Protein AF-A0A422MVP9-F1 (afdb_monomer)

Mean predicted aligned error: 9.67 Å

Radius of gyration: 19.25 Å; Cα contacts (8 Å, |Δi|>4): 235; chains: 1; bounding box: 47×52×49 Å

InterPro domains:
  IPR036412 HAD-like superfamily [SSF56784] (8-165)

Foldseek 3Di:
DDLADPPDDFKWKWWDFDHEIETQDDDPVNVVCCVVPVHDHHHDNVVVLVVLQVVLVVVVPDPPDCNVRDRSCPRGFKMKIFGPDLVVVVVSVVSCCVPQVVFWDWFDQDSGIIMIGGPQSFPQSVVQVVQQVDDDPPDRDGLQDDADDDDTRSCQNSLVRYVHNVVVVVVVPD

Structure (mmCIF, N/CA/C/O backbone):
data_AF-A0A422MVP9-F1
#
_entry.id   AF-A0A422MVP9-F1
#
loop_
_atom_site.group_PDB
_atom_site.id
_atom_site.type_symbol
_atom_site.label_atom_id
_atom_site.label_alt_id
_atom_site.label_comp_id
_atom_site.label_asym_id
_atom_site.label_entity_id
_atom_site.label_seq_id
_atom_site.pdbx_PDB_ins_code
_atom_site.Cartn_x
_atom_site.Cartn_y
_atom_site.Cartn_z
_atom_site.occupancy
_atom_site.B_iso_or_equiv
_atom_site.auth_seq_id
_atom_site.auth_comp_id
_atom_site.auth_asym_id
_atom_site.auth_atom_id
_atom_site.pdbx_PDB_model_num
ATOM 1 N N . MET A 1 1 ? 1.675 -3.527 -20.719 1.00 45.19 1 MET A N 1
ATOM 2 C CA . MET A 1 1 ? 1.392 -2.227 -20.075 1.00 45.19 1 MET A CA 1
ATOM 3 C C . MET A 1 1 ? 2.178 -2.185 -18.779 1.00 45.19 1 MET A C 1
ATOM 5 O O . MET A 1 1 ? 1.873 -2.970 -17.890 1.00 45.19 1 MET A O 1
ATOM 9 N N . GLU A 1 2 ? 3.211 -1.352 -18.711 1.00 63.06 2 GLU A N 1
ATOM 10 C CA . GLU A 1 2 ? 4.114 -1.243 -17.556 1.00 63.06 2 GLU A CA 1
ATOM 11 C C . GLU A 1 2 ? 3.773 0.019 -16.752 1.00 63.06 2 GLU A C 1
ATOM 13 O O . GLU A 1 2 ? 3.344 1.028 -17.319 1.00 63.06 2 GLU A O 1
ATOM 18 N N . LEU A 1 3 ? 3.817 -0.082 -15.423 1.00 73.19 3 LEU A N 1
ATOM 19 C CA . LEU A 1 3 ? 3.544 1.039 -14.516 1.00 73.19 3 LEU A CA 1
ATOM 20 C C . LEU A 1 3 ? 4.805 1.880 -14.289 1.00 73.19 3 LEU A C 1
ATOM 22 O O . LEU A 1 3 ? 4.717 3.096 -14.184 1.00 73.19 3 LEU A O 1
ATOM 26 N N . LEU A 1 4 ? 5.940 1.190 -14.247 1.00 73.25 4 LEU A N 1
ATOM 27 C CA . LEU A 1 4 ? 7.292 1.714 -14.179 1.00 73.25 4 LEU A CA 1
ATOM 28 C C . LEU A 1 4 ? 8.026 1.223 -15.428 1.00 73.25 4 LEU A C 1
ATOM 30 O O . LEU A 1 4 ? 7.693 0.135 -15.911 1.00 73.25 4 LEU A O 1
ATOM 34 N N . PRO A 1 5 ? 8.964 1.998 -15.978 1.00 69.81 5 PRO A N 1
ATOM 35 C CA . PRO A 1 5 ? 9.790 1.525 -17.076 1.00 69.81 5 PRO A CA 1
ATOM 36 C C . PRO A 1 5 ? 10.695 0.366 -16.612 1.00 69.81 5 PRO A C 1
ATOM 38 O O . PRO A 1 5 ? 10.930 0.175 -15.418 1.00 69.81 5 PRO A O 1
ATOM 41 N N . ALA A 1 6 ? 11.156 -0.461 -17.552 1.00 66.31 6 ALA A N 1
ATOM 42 C CA . ALA A 1 6 ? 11.934 -1.664 -17.237 1.00 66.31 6 ALA A CA 1
ATOM 43 C C . ALA A 1 6 ? 13.324 -1.360 -16.638 1.00 66.31 6 ALA A C 1
ATOM 45 O O . ALA A 1 6 ? 13.913 -2.225 -15.991 1.00 66.31 6 ALA A O 1
ATOM 46 N N . ASP A 1 7 ? 13.821 -0.147 -16.863 1.00 67.81 7 ASP A N 1
ATOM 47 C CA . ASP A 1 7 ? 15.068 0.444 -16.378 1.00 67.81 7 ASP A CA 1
ATOM 48 C C . ASP A 1 7 ? 14.836 1.445 -15.231 1.00 67.81 7 ASP A C 1
ATOM 50 O O . ASP A 1 7 ? 15.652 2.328 -15.004 1.00 67.81 7 ASP A O 1
ATOM 54 N N . GLU A 1 8 ? 13.718 1.333 -14.505 1.00 77.50 8 GLU A N 1
ATOM 55 C CA . GLU A 1 8 ? 13.461 2.153 -13.318 1.00 77.50 8 GLU A CA 1
ATOM 56 C C . GLU A 1 8 ? 14.534 1.920 -12.239 1.00 77.50 8 GLU A C 1
ATOM 58 O O . GLU A 1 8 ? 14.677 0.806 -11.733 1.00 77.50 8 GLU A O 1
ATOM 63 N N . GLU A 1 9 ? 15.258 2.975 -11.866 1.00 75.94 9 GLU A N 1
ATOM 64 C CA . GLU A 1 9 ? 16.321 2.945 -10.848 1.00 75.94 9 GLU A CA 1
ATOM 65 C C . GLU A 1 9 ? 16.020 3.851 -9.642 1.00 75.94 9 GLU A C 1
ATOM 67 O O . GLU A 1 9 ? 16.683 3.741 -8.611 1.00 75.94 9 GLU A O 1
ATOM 72 N N . GLU A 1 10 ? 15.004 4.716 -9.729 1.00 81.00 10 GLU A N 1
ATOM 73 C CA . GLU A 1 10 ? 14.718 5.748 -8.726 1.00 81.00 10 GLU A CA 1
ATOM 74 C C . GLU A 1 10 ? 13.566 5.373 -7.791 1.00 81.00 10 GLU A C 1
ATOM 76 O O . GLU A 1 10 ? 13.437 5.944 -6.704 1.00 81.00 10 GLU A O 1
ATOM 81 N N . ILE A 1 11 ? 12.714 4.427 -8.201 1.00 84.06 11 ILE A N 1
ATOM 82 C CA . ILE A 1 11 ? 11.565 3.976 -7.414 1.00 84.06 11 ILE A CA 1
ATOM 83 C C . ILE A 1 11 ? 11.797 2.575 -6.854 1.00 84.06 11 ILE A C 1
ATOM 85 O O . ILE A 1 11 ? 11.675 1.560 -7.539 1.00 84.06 11 ILE A O 1
ATOM 89 N N . TYR A 1 12 ? 11.995 2.508 -5.543 1.00 86.19 12 TYR A N 1
ATOM 90 C CA . TYR A 1 12 ? 12.087 1.264 -4.796 1.00 86.19 12 TYR A CA 1
ATOM 91 C C . TYR A 1 12 ? 10.702 0.735 -4.437 1.00 86.19 12 TYR A C 1
ATOM 93 O O . TYR A 1 12 ? 9.855 1.450 -3.901 1.00 86.19 12 TYR A O 1
ATOM 101 N N . VAL A 1 13 ? 10.476 -0.555 -4.681 1.00 87.88 13 VAL A N 1
ATOM 102 C CA . VAL A 1 13 ? 9.185 -1.208 -4.439 1.00 87.88 13 VAL A CA 1
ATOM 103 C C . VAL A 1 13 ? 9.287 -2.156 -3.252 1.00 87.88 13 VAL A C 1
ATOM 105 O O . VAL A 1 13 ? 10.138 -3.046 -3.205 1.00 87.88 13 VAL A O 1
ATOM 108 N N . ASN A 1 14 ? 8.363 -1.994 -2.312 1.00 89.38 14 ASN A N 1
ATOM 109 C CA . ASN A 1 14 ? 8.185 -2.859 -1.157 1.00 89.38 14 ASN A CA 1
ATOM 110 C C . ASN A 1 14 ? 6.765 -3.422 -1.141 1.00 89.38 14 ASN A C 1
ATOM 112 O O . ASN A 1 14 ? 5.795 -2.725 -1.435 1.00 89.38 14 ASN A O 1
ATOM 116 N N . ILE A 1 15 ? 6.638 -4.690 -0.768 1.00 90.44 15 ILE A N 1
ATOM 117 C CA . ILE A 1 15 ? 5.366 -5.409 -0.734 1.00 90.44 15 ILE A CA 1
ATOM 118 C C . ILE A 1 15 ? 5.160 -5.952 0.671 1.00 90.44 15 ILE A C 1
ATOM 120 O O . ILE A 1 15 ? 5.976 -6.736 1.162 1.00 90.44 15 ILE A O 1
ATOM 124 N N . TYR A 1 16 ? 4.050 -5.576 1.297 1.00 88.88 16 TYR A N 1
ATOM 125 C CA . TYR A 1 16 ? 3.595 -6.200 2.530 1.00 88.88 16 TYR A CA 1
ATOM 126 C C . TYR A 1 16 ? 2.628 -7.332 2.202 1.00 88.88 16 TYR A C 1
ATOM 128 O O . TYR A 1 16 ? 1.593 -7.119 1.560 1.00 88.88 16 TYR A O 1
ATOM 136 N N . ARG A 1 17 ? 2.984 -8.545 2.626 1.00 86.69 17 ARG A N 1
ATOM 137 C CA . ARG A 1 17 ? 2.225 -9.763 2.347 1.00 86.69 17 ARG A CA 1
ATOM 138 C C . ARG A 1 17 ? 2.141 -10.635 3.594 1.00 86.69 17 ARG A C 1
ATOM 140 O O . ARG A 1 17 ? 3.176 -11.067 4.107 1.00 86.69 17 ARG A O 1
ATOM 147 N N . GLY A 1 18 ? 0.917 -10.960 4.015 1.00 82.06 18 GLY A N 1
ATOM 148 C CA . GLY A 1 18 ? 0.667 -11.704 5.250 1.00 82.06 18 GLY A CA 1
ATOM 149 C C . GLY A 1 18 ? 1.252 -10.952 6.442 1.00 82.06 18 GLY A C 1
ATOM 150 O O . GLY A 1 18 ? 0.716 -9.927 6.834 1.00 82.06 18 GLY A O 1
ATOM 151 N N . ASP A 1 19 ? 2.392 -11.423 6.945 1.00 80.62 19 ASP A N 1
ATOM 152 C CA . ASP A 1 19 ? 3.132 -10.780 8.039 1.00 80.62 19 ASP A CA 1
ATOM 153 C C . ASP A 1 19 ? 4.618 -10.556 7.701 1.00 80.62 19 ASP A C 1
ATOM 155 O O . ASP A 1 19 ? 5.515 -10.621 8.541 1.00 80.62 19 ASP A O 1
ATOM 159 N N . LYS A 1 20 ? 4.927 -10.398 6.408 1.00 84.88 20 LYS A N 1
ATOM 160 C CA . LYS A 1 20 ? 6.304 -10.241 5.931 1.00 84.88 20 LYS A CA 1
ATOM 161 C C . LYS A 1 20 ? 6.408 -9.136 4.898 1.00 84.88 20 LYS A C 1
ATOM 163 O O . LYS A 1 20 ? 5.609 -9.047 3.966 1.00 84.88 20 LYS A O 1
ATOM 168 N N . TRP A 1 21 ? 7.480 -8.366 5.017 1.00 86.56 21 TRP A N 1
ATOM 169 C CA . TRP A 1 21 ? 7.904 -7.440 3.982 1.00 86.56 21 TRP A CA 1
ATOM 170 C C . TRP A 1 21 ? 8.783 -8.147 2.955 1.00 86.56 21 TRP A C 1
ATOM 172 O O . TRP A 1 21 ? 9.640 -8.972 3.290 1.00 86.56 21 TRP A O 1
ATOM 182 N N . ARG A 1 22 ? 8.540 -7.836 1.686 1.00 86.88 22 ARG A N 1
ATOM 183 C CA . ARG A 1 22 ? 9.405 -8.175 0.560 1.00 86.88 22 ARG A CA 1
ATOM 184 C C . ARG A 1 22 ? 9.896 -6.871 -0.038 1.00 86.88 22 ARG A C 1
ATOM 186 O O . ARG A 1 22 ? 9.085 -6.094 -0.535 1.00 86.88 22 ARG A O 1
ATOM 193 N N . SER A 1 23 ? 11.195 -6.649 0.040 1.00 84.06 23 SER A N 1
ATOM 194 C CA . SER A 1 23 ? 11.830 -5.393 -0.342 1.00 84.06 23 SER A CA 1
ATOM 195 C C . SER A 1 23 ? 12.738 -5.636 -1.528 1.00 84.06 23 SER A C 1
ATOM 197 O O . SER A 1 23 ? 13.426 -6.656 -1.589 1.00 84.06 23 SER A O 1
ATOM 199 N N . TRP A 1 24 ? 12.716 -4.722 -2.490 1.00 78.44 24 TRP A N 1
ATOM 200 C CA . TRP A 1 24 ? 13.607 -4.821 -3.638 1.00 78.44 24 TRP A CA 1
ATOM 201 C C . TRP A 1 24 ? 15.059 -4.539 -3.240 1.00 78.44 24 TRP A C 1
ATOM 203 O O . TRP A 1 24 ? 15.961 -5.300 -3.591 1.00 78.44 24 TRP A O 1
ATOM 213 N N . PHE A 1 25 ? 15.279 -3.487 -2.460 1.00 72.94 25 PHE A N 1
ATOM 214 C CA . PHE A 1 25 ? 16.610 -3.027 -2.099 1.00 72.94 25 PHE A CA 1
ATOM 215 C C . PHE A 1 25 ? 16.830 -3.039 -0.585 1.00 72.94 25 PHE A C 1
ATOM 217 O O . PHE A 1 25 ? 15.877 -2.986 0.193 1.00 72.94 25 PHE A O 1
ATOM 224 N N . ASP A 1 26 ? 18.101 -3.140 -0.197 1.00 65.12 26 ASP A N 1
ATOM 225 C CA . ASP A 1 26 ? 18.565 -3.016 1.180 1.00 65.12 26 ASP A CA 1
ATOM 226 C C . ASP A 1 26 ? 19.226 -1.645 1.364 1.00 65.12 26 ASP A C 1
ATOM 228 O O . ASP A 1 26 ? 20.436 -1.493 1.171 1.00 65.12 26 ASP A O 1
ATOM 232 N N . GLY A 1 27 ? 18.421 -0.621 1.643 1.00 62.81 27 GLY A N 1
ATOM 233 C CA . GLY A 1 27 ? 18.940 0.725 1.843 1.00 62.81 27 GLY A CA 1
ATOM 234 C C . GLY A 1 27 ? 19.627 0.892 3.196 1.00 62.81 27 GLY A C 1
ATOM 235 O O . GLY A 1 27 ? 19.435 0.131 4.150 1.00 62.81 27 GLY A O 1
ATOM 236 N N . LYS A 1 28 ? 20.511 1.894 3.276 1.00 61.06 28 LYS A N 1
ATOM 237 C CA . LYS A 1 28 ? 21.278 2.179 4.501 1.00 61.06 28 LYS A CA 1
ATOM 238 C C . LYS A 1 28 ? 20.358 2.509 5.679 1.00 61.06 28 LYS A C 1
ATOM 240 O O . LYS A 1 28 ? 20.673 2.136 6.812 1.00 61.06 28 LYS A O 1
ATOM 245 N N . ASP A 1 29 ? 19.225 3.143 5.404 1.00 63.94 29 ASP A N 1
ATOM 246 C CA . ASP A 1 29 ? 18.257 3.550 6.415 1.00 63.94 29 ASP A CA 1
ATOM 247 C C . ASP A 1 29 ? 17.417 2.361 6.898 1.00 63.94 29 ASP A C 1
ATOM 249 O O . ASP A 1 29 ? 17.194 2.210 8.099 1.00 63.94 29 ASP A O 1
ATOM 253 N N . GLU A 1 30 ? 17.051 1.436 6.010 1.00 63.53 30 GLU A N 1
ATOM 254 C CA . GLU A 1 30 ? 16.342 0.194 6.327 1.00 63.53 30 GLU A CA 1
ATOM 255 C C . GLU A 1 30 ? 17.201 -0.738 7.187 1.00 63.53 30 GLU A C 1
ATOM 257 O O . GLU A 1 30 ? 16.700 -1.343 8.141 1.00 63.53 30 GLU A O 1
ATOM 262 N N . LEU A 1 31 ? 18.512 -0.799 6.926 1.00 62.16 31 LEU A N 1
ATOM 263 C CA . LEU A 1 31 ? 19.472 -1.496 7.786 1.00 62.16 31 LEU A CA 1
ATOM 264 C C . LEU A 1 31 ? 19.537 -0.880 9.187 1.00 62.16 31 LEU A C 1
ATOM 266 O O . LEU A 1 31 ? 19.608 -1.612 10.182 1.00 62.16 31 LEU A O 1
ATOM 270 N N . GLY A 1 32 ? 19.507 0.451 9.275 1.00 62.50 32 GLY A N 1
ATOM 271 C CA . GLY A 1 32 ? 19.451 1.180 10.540 1.00 62.50 32 GLY A CA 1
ATOM 272 C C . GLY A 1 32 ? 18.162 0.886 11.308 1.00 62.50 32 GLY A C 1
ATOM 273 O O . GLY A 1 32 ? 18.206 0.470 12.469 1.00 62.50 32 GLY A O 1
ATOM 274 N N . GLN A 1 33 ? 17.011 1.002 10.645 1.00 63.41 33 GLN A N 1
ATOM 275 C CA . GLN A 1 33 ? 15.703 0.736 11.243 1.00 63.41 33 GLN A CA 1
ATOM 276 C C . GLN A 1 33 ? 15.538 -0.723 11.659 1.00 63.41 33 GLN A C 1
ATOM 278 O O . GLN A 1 33 ? 15.014 -0.985 12.740 1.00 63.41 33 GLN A O 1
ATOM 283 N N . ARG A 1 34 ? 16.032 -1.683 10.870 1.00 66.62 34 ARG A N 1
ATOM 284 C CA . ARG A 1 34 ? 16.044 -3.105 11.239 1.00 66.62 34 ARG A CA 1
ATOM 285 C C . ARG A 1 34 ? 16.789 -3.346 12.548 1.00 66.62 34 ARG A C 1
ATOM 287 O O . ARG A 1 34 ? 16.310 -4.112 13.383 1.00 66.62 34 ARG A O 1
ATOM 294 N N . ARG A 1 35 ? 17.941 -2.696 12.746 1.00 67.75 35 ARG A N 1
ATOM 295 C CA . ARG A 1 35 ? 18.725 -2.828 13.987 1.00 67.75 35 ARG A CA 1
ATOM 296 C C . ARG A 1 35 ? 17.998 -2.246 15.196 1.00 67.75 35 ARG A C 1
ATOM 298 O O . ARG A 1 35 ? 18.101 -2.817 16.273 1.00 67.75 35 ARG A O 1
ATOM 305 N N . LEU A 1 36 ? 17.277 -1.141 15.015 1.00 73.19 36 LEU A N 1
ATOM 306 C CA . LEU A 1 36 ? 16.607 -0.429 16.107 1.00 73.19 36 LEU A CA 1
ATOM 307 C C . LEU A 1 36 ? 15.234 -1.014 16.466 1.00 73.19 36 LEU A C 1
ATOM 309 O O . LEU A 1 36 ? 14.887 -1.082 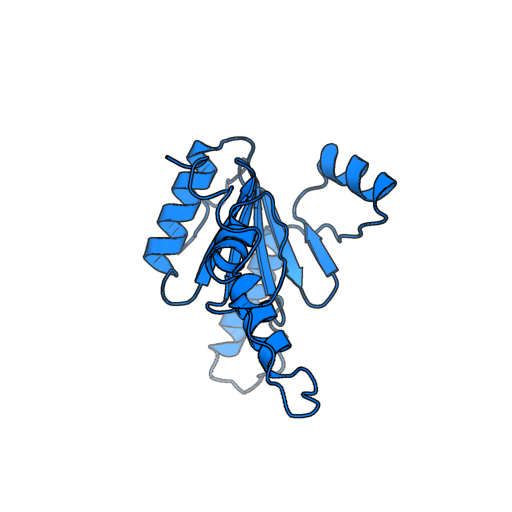17.638 1.00 73.19 36 LEU A O 1
ATOM 313 N N . SER A 1 37 ? 14.454 -1.436 15.471 1.00 75.50 37 SER A N 1
ATOM 314 C CA . SER A 1 37 ? 13.057 -1.861 15.655 1.00 75.50 37 SER A CA 1
ATOM 315 C C . SER A 1 37 ? 12.865 -3.379 15.689 1.00 75.50 37 SER A C 1
ATOM 317 O O . SER A 1 37 ? 11.793 -3.857 16.048 1.00 75.50 37 SER A O 1
ATOM 319 N N . GLY A 1 38 ? 13.870 -4.158 15.267 1.00 75.62 38 GLY A N 1
ATOM 320 C CA . GLY A 1 38 ? 13.727 -5.601 15.051 1.00 75.62 38 GLY A CA 1
ATOM 321 C C . GLY A 1 38 ? 12.913 -5.969 13.803 1.00 75.62 38 GLY A C 1
ATOM 322 O O . GLY A 1 38 ? 12.653 -7.154 13.574 1.00 75.62 38 GLY A O 1
ATOM 323 N N . PHE A 1 39 ? 12.534 -4.978 12.988 1.00 75.31 39 PHE A N 1
ATOM 324 C CA . PHE A 1 39 ? 11.814 -5.155 11.732 1.00 75.31 39 PHE A CA 1
ATOM 325 C C . PHE A 1 39 ? 12.522 -6.138 10.791 1.00 75.31 39 PHE A C 1
ATOM 327 O O . PHE A 1 39 ? 13.747 -6.125 10.652 1.00 75.31 39 PHE A O 1
ATOM 334 N N . ARG A 1 40 ? 11.752 -7.004 10.122 1.00 78.50 40 ARG A N 1
ATOM 335 C CA . ARG A 1 40 ? 12.283 -8.015 9.196 1.00 78.50 40 ARG A CA 1
ATOM 336 C C . ARG A 1 40 ? 11.636 -7.895 7.820 1.00 78.50 40 ARG A C 1
ATOM 338 O O . ARG A 1 40 ? 10.418 -7.808 7.702 1.00 78.50 40 ARG A O 1
ATOM 345 N N . TYR A 1 41 ? 12.462 -8.008 6.789 1.00 84.50 41 TYR A N 1
ATOM 346 C CA . TYR A 1 41 ? 12.062 -8.106 5.387 1.00 84.50 41 TYR A CA 1
ATOM 347 C C . TYR A 1 41 ? 12.889 -9.187 4.691 1.00 84.50 41 TYR A C 1
ATOM 349 O O . TYR A 1 41 ? 13.932 -9.615 5.188 1.00 84.50 41 TYR A O 1
ATOM 357 N N . ASN A 1 42 ? 12.406 -9.638 3.537 1.00 85.88 42 ASN A N 1
ATOM 358 C CA . ASN A 1 42 ? 13.154 -10.498 2.630 1.00 85.88 42 ASN A CA 1
ATOM 359 C C . ASN A 1 42 ? 13.486 -9.711 1.370 1.00 85.88 42 ASN A C 1
ATOM 361 O O . ASN A 1 42 ? 12.594 -9.096 0.783 1.00 85.88 42 ASN A O 1
ATOM 365 N N . LEU A 1 43 ? 14.741 -9.776 0.937 1.00 85.50 43 LEU A N 1
ATOM 366 C CA . LEU A 1 43 ? 15.137 -9.199 -0.339 1.00 85.50 43 LEU A CA 1
ATOM 367 C C . LEU A 1 43 ? 14.590 -10.042 -1.488 1.00 85.50 43 LEU A C 1
ATOM 369 O O . LEU A 1 43 ? 14.714 -11.269 -1.491 1.00 85.50 43 LEU A O 1
ATOM 373 N N . 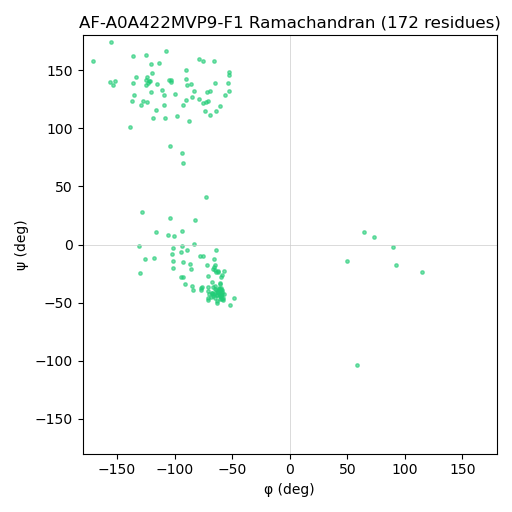VAL A 1 44 ? 13.961 -9.380 -2.453 1.00 82.62 44 VAL A N 1
ATOM 374 C CA . VAL A 1 44 ? 13.377 -10.012 -3.637 1.00 82.62 44 VAL A CA 1
ATOM 375 C C . VAL A 1 44 ? 13.746 -9.191 -4.861 1.00 82.62 44 VAL A C 1
ATOM 377 O O . VAL A 1 44 ? 13.498 -7.993 -4.905 1.00 82.62 44 VAL A O 1
ATOM 380 N N . ARG A 1 45 ? 14.284 -9.838 -5.898 1.00 80.12 45 ARG A N 1
ATOM 381 C CA . ARG A 1 45 ? 14.486 -9.167 -7.185 1.00 80.12 45 ARG A CA 1
ATOM 382 C C . ARG A 1 45 ? 13.137 -8.977 -7.871 1.00 80.12 45 ARG A C 1
ATOM 384 O O . ARG A 1 45 ? 12.429 -9.954 -8.127 1.00 80.12 45 ARG A O 1
ATOM 391 N N . LEU A 1 46 ? 12.789 -7.732 -8.191 1.00 76.50 46 LEU A N 1
ATOM 392 C CA . LEU A 1 46 ? 11.498 -7.408 -8.798 1.00 76.50 46 LEU A CA 1
ATOM 393 C C . LEU A 1 46 ? 11.298 -8.129 -10.139 1.00 76.50 46 LEU A C 1
ATOM 395 O O . LEU A 1 46 ? 10.218 -8.655 -10.394 1.00 76.50 46 LEU A O 1
ATOM 399 N N . CYS A 1 47 ? 12.353 -8.243 -10.951 1.00 77.69 47 CYS A N 1
ATOM 400 C CA . CYS A 1 47 ? 12.315 -8.962 -12.225 1.00 77.69 47 CYS A CA 1
ATOM 401 C C . CYS A 1 47 ? 11.922 -10.441 -12.065 1.00 77.69 47 CYS A C 1
ATOM 403 O O . CYS A 1 47 ? 11.114 -10.943 -12.848 1.00 77.69 47 CYS A O 1
ATOM 405 N N . ASP A 1 48 ? 12.406 -11.120 -11.021 1.00 83.06 48 ASP A N 1
ATOM 406 C CA . ASP A 1 48 ? 12.034 -12.508 -10.735 1.00 83.06 48 ASP A CA 1
ATOM 407 C C . ASP A 1 48 ? 10.558 -12.608 -10.343 1.00 83.06 48 ASP A C 1
ATOM 409 O O . ASP A 1 48 ? 9.851 -13.497 -10.817 1.00 83.06 48 ASP A O 1
ATOM 413 N N . LEU A 1 49 ? 10.074 -11.683 -9.509 1.00 80.75 49 LEU A N 1
ATOM 414 C CA . LEU A 1 49 ? 8.677 -11.651 -9.076 1.00 80.75 49 LEU A CA 1
ATOM 415 C C . LEU A 1 49 ? 7.725 -11.349 -10.243 1.00 80.75 49 LEU A C 1
ATOM 417 O O . LEU A 1 49 ? 6.700 -12.015 -10.395 1.00 80.75 49 LEU A O 1
ATOM 421 N N . VAL A 1 50 ? 8.084 -10.393 -11.102 1.00 82.38 50 VAL A N 1
ATOM 422 C CA . VAL A 1 50 ? 7.344 -10.066 -12.327 1.00 82.38 50 VAL A CA 1
ATOM 423 C C . VAL A 1 50 ? 7.340 -11.258 -13.280 1.00 82.38 50 VAL A C 1
ATOM 425 O O . VAL A 1 50 ? 6.287 -11.604 -13.811 1.00 82.38 50 VAL A O 1
ATOM 428 N N . ALA A 1 51 ? 8.476 -11.936 -13.466 1.00 84.12 51 ALA A N 1
ATOM 429 C CA . ALA A 1 51 ? 8.551 -13.137 -14.293 1.00 84.12 51 ALA A CA 1
ATOM 430 C C . ALA A 1 51 ? 7.690 -14.280 -13.730 1.00 84.12 51 ALA A C 1
ATOM 432 O O . ALA A 1 51 ? 6.994 -14.955 -14.487 1.00 84.12 51 ALA A O 1
ATOM 433 N N . GLN A 1 52 ? 7.687 -14.485 -12.408 1.00 84.62 52 GLN A N 1
ATOM 434 C CA . GLN A 1 52 ? 6.808 -15.456 -11.748 1.00 84.62 52 GLN A CA 1
ATOM 435 C C . GLN A 1 52 ? 5.330 -15.118 -11.974 1.00 84.62 52 GLN A C 1
ATOM 437 O O . GLN A 1 52 ? 4.549 -16.009 -12.305 1.00 84.62 52 GLN A O 1
ATOM 442 N N . TYR A 1 53 ? 4.949 -13.844 -11.844 1.00 85.31 53 TYR A N 1
ATOM 443 C CA . TYR A 1 53 ? 3.569 -13.412 -12.056 1.00 85.31 53 TYR A CA 1
ATOM 444 C C . TYR A 1 53 ? 3.138 -13.538 -13.523 1.00 85.31 53 TYR A C 1
ATOM 446 O O . TYR A 1 53 ? 2.046 -14.030 -13.795 1.00 85.31 53 TYR A O 1
ATOM 454 N N . ARG A 1 54 ? 4.000 -13.174 -14.483 1.00 86.12 54 ARG A N 1
ATOM 455 C CA . ARG A 1 54 ? 3.733 -13.357 -15.922 1.00 86.12 54 ARG A CA 1
ATOM 456 C C . ARG A 1 54 ? 3.475 -14.830 -16.255 1.00 86.12 54 ARG A C 1
ATOM 458 O O . ARG A 1 54 ? 2.445 -15.135 -16.846 1.00 86.12 54 ARG A O 1
ATOM 465 N N . ARG A 1 55 ? 4.325 -15.742 -15.764 1.00 87.19 55 ARG A N 1
ATOM 466 C CA . ARG A 1 55 ? 4.123 -17.197 -15.916 1.00 87.19 55 ARG A CA 1
ATOM 467 C C . ARG A 1 55 ? 2.816 -17.683 -15.287 1.00 87.19 55 ARG A C 1
ATOM 469 O O . ARG A 1 55 ? 2.189 -18.586 -15.828 1.00 87.19 55 ARG A O 1
ATOM 476 N N . TYR A 1 56 ? 2.416 -17.121 -14.145 1.00 85.44 56 TYR A N 1
ATOM 477 C CA . TYR A 1 56 ? 1.129 -17.435 -13.519 1.00 85.44 56 TYR A CA 1
ATOM 478 C C . TYR A 1 56 ? -0.046 -17.018 -14.418 1.00 85.44 56 TYR A C 1
ATOM 480 O O . TYR A 1 56 ? -0.911 -17.841 -14.700 1.00 85.44 56 TYR A O 1
ATOM 488 N N . VAL A 1 57 ? -0.043 -15.785 -14.937 1.00 84.00 57 VAL A N 1
ATOM 489 C CA . VAL A 1 57 ? -1.100 -15.280 -15.834 1.00 84.00 57 VAL A CA 1
ATOM 490 C C . VAL A 1 57 ? -1.179 -16.088 -17.133 1.00 84.00 57 VAL A C 1
ATOM 492 O O . VAL A 1 57 ? -2.275 -16.404 -17.587 1.00 84.00 57 VAL A O 1
ATOM 495 N N . GLU A 1 58 ? -0.036 -16.456 -17.716 1.00 85.50 58 GLU A N 1
ATOM 496 C CA . GLU A 1 58 ? 0.027 -17.304 -18.915 1.00 85.50 58 GLU A CA 1
ATOM 497 C C . GLU A 1 58 ? -0.610 -18.684 -18.683 1.00 85.50 58 GLU A C 1
ATOM 499 O O . GLU A 1 58 ? -1.316 -19.187 -19.557 1.00 85.50 58 GLU A O 1
ATOM 504 N N . ARG A 1 59 ? -0.406 -19.280 -17.499 1.00 80.62 59 ARG A N 1
ATOM 505 C CA . ARG A 1 59 ? -1.019 -20.565 -17.123 1.00 80.62 59 ARG A CA 1
ATOM 506 C C . ARG A 1 59 ? -2.519 -20.438 -16.881 1.00 80.62 59 ARG A C 1
ATOM 508 O O . ARG A 1 59 ? -3.275 -21.219 -17.449 1.00 80.62 59 ARG A O 1
ATOM 515 N N . GLU A 1 60 ? -2.950 -19.436 -16.115 1.00 72.31 60 GLU A N 1
ATOM 516 C CA . GLU A 1 60 ? -4.374 -19.171 -15.850 1.00 72.31 60 GLU A CA 1
ATOM 517 C C . GLU A 1 60 ? -5.167 -18.881 -17.135 1.00 72.31 60 GLU A C 1
ATOM 519 O O . GLU A 1 60 ? -6.332 -19.254 -17.251 1.00 72.31 60 GLU A O 1
ATOM 524 N N . GLY A 1 61 ? -4.537 -18.236 -18.123 1.00 64.25 61 GLY A N 1
ATOM 525 C CA . GLY A 1 61 ? -5.140 -17.965 -19.430 1.00 64.25 61 GLY A CA 1
ATOM 526 C C . GLY A 1 61 ? -5.167 -19.165 -20.385 1.00 64.25 61 GLY A C 1
ATOM 527 O O . GLY A 1 61 ? -5.804 -19.086 -21.437 1.00 64.25 61 GLY A O 1
ATOM 528 N N . SER A 1 62 ? -4.487 -20.269 -20.059 1.00 62.69 62 SER A N 1
ATOM 529 C CA . SER A 1 62 ? -4.463 -21.470 -20.895 1.00 62.69 62 SER A CA 1
ATOM 530 C C . SER A 1 62 ? -5.681 -22.359 -20.604 1.00 62.69 62 SER A C 1
ATOM 532 O O . SER A 1 62 ? -5.947 -22.738 -19.468 1.00 62.69 62 SER A O 1
ATOM 534 N N . TYR A 1 63 ? -6.441 -22.724 -21.643 1.00 53.25 63 TYR A N 1
ATOM 535 C CA . TYR A 1 63 ? -7.668 -23.538 -21.533 1.00 53.25 63 TYR A CA 1
ATOM 536 C C . TYR A 1 63 ? -7.442 -24.972 -21.007 1.00 53.25 63 TYR A C 1
ATOM 538 O O . TYR A 1 63 ? -8.398 -25.719 -20.796 1.00 53.25 63 TYR A O 1
ATOM 546 N N . ALA A 1 64 ? -6.191 -25.378 -20.789 1.00 52.34 64 ALA A N 1
ATOM 547 C CA . ALA A 1 64 ? -5.812 -26.717 -20.373 1.00 52.34 64 ALA A CA 1
ATOM 548 C C . ALA A 1 64 ? -5.718 -26.822 -18.842 1.00 52.34 64 ALA A C 1
ATOM 550 O O . ALA A 1 64 ? -4.624 -26.943 -18.322 1.00 52.34 64 ALA A O 1
ATOM 551 N N . GLY A 1 65 ? -6.863 -26.770 -18.148 1.00 49.91 65 GLY A N 1
ATOM 552 C CA . GLY A 1 65 ? -7.192 -27.451 -16.874 1.00 49.91 65 GLY A CA 1
ATOM 553 C C . GLY A 1 65 ? -6.280 -27.399 -15.629 1.00 49.91 65 GLY A C 1
ATOM 554 O O . GLY A 1 65 ? -6.757 -27.756 -14.554 1.00 49.91 65 GLY A O 1
ATOM 555 N N . ASP A 1 66 ? -5.022 -26.972 -15.704 1.00 50.50 66 ASP A N 1
ATOM 556 C CA . ASP A 1 66 ? -4.060 -27.006 -14.604 1.00 50.50 66 ASP A CA 1
ATOM 557 C C . ASP A 1 66 ? -4.058 -25.670 -13.853 1.00 50.50 66 ASP A C 1
ATOM 559 O O . ASP A 1 66 ? -3.209 -24.800 -14.037 1.00 50.50 66 ASP A O 1
ATOM 563 N N . ARG A 1 67 ? -5.068 -25.510 -12.995 1.00 59.00 67 ARG A N 1
ATOM 564 C CA . ARG A 1 67 ? -5.255 -24.349 -12.105 1.00 59.00 67 ARG A CA 1
ATOM 565 C C . ARG A 1 67 ? -4.423 -24.443 -10.816 1.00 59.00 67 ARG A C 1
ATOM 567 O O . ARG A 1 67 ? -4.772 -23.836 -9.809 1.00 59.00 67 ARG A O 1
ATOM 574 N N . SER A 1 68 ? -3.358 -25.250 -10.793 1.00 59.31 68 SER A N 1
ATOM 575 C CA . SER A 1 68 ? -2.547 -25.489 -9.586 1.00 59.31 68 SER A CA 1
ATOM 576 C C . SER A 1 68 ? -1.476 -24.416 -9.323 1.00 59.31 68 SER A C 1
ATOM 578 O O . SER A 1 68 ? -0.725 -24.499 -8.348 1.00 59.31 68 SER A O 1
ATOM 580 N N . GLY A 1 69 ? -1.380 -23.393 -10.180 1.00 67.06 69 GLY A N 1
ATOM 581 C CA . GLY A 1 69 ? -0.390 -22.328 -10.052 1.00 67.06 69 GLY A CA 1
ATOM 582 C C . GLY A 1 69 ? -0.671 -21.390 -8.875 1.00 67.06 69 GLY A C 1
ATOM 583 O O . GLY A 1 69 ? -1.711 -20.749 -8.813 1.00 67.06 69 GLY A O 1
ATOM 584 N N . HIS A 1 70 ? 0.288 -21.237 -7.960 1.00 81.25 70 HIS A N 1
ATOM 585 C CA . HIS A 1 70 ? 0.202 -20.244 -6.882 1.00 81.25 70 HIS A CA 1
ATOM 586 C C . HIS A 1 70 ? 0.470 -18.830 -7.421 1.00 81.25 70 HIS A C 1
ATOM 588 O O . HIS A 1 70 ? 1.564 -18.570 -7.929 1.00 81.25 70 HIS A O 1
ATOM 594 N N . ASN A 1 71 ? -0.475 -17.893 -7.265 1.00 84.38 71 ASN A N 1
ATOM 595 C CA . ASN A 1 71 ? -0.239 -16.478 -7.574 1.00 84.38 71 ASN A CA 1
ATOM 596 C C . ASN A 1 71 ? 0.845 -15.918 -6.628 1.00 84.38 71 ASN A C 1
ATOM 598 O O . ASN A 1 71 ? 0.606 -15.814 -5.422 1.00 84.38 71 ASN A O 1
ATOM 602 N N . PRO A 1 72 ? 2.028 -15.503 -7.121 1.00 81.44 72 PRO A N 1
ATOM 603 C CA . PRO A 1 72 ? 3.117 -15.047 -6.253 1.00 81.44 72 PRO A CA 1
ATOM 604 C C . PRO A 1 72 ? 2.783 -13.766 -5.467 1.00 81.44 72 PRO A C 1
ATOM 606 O O . PRO A 1 72 ? 3.441 -13.486 -4.458 1.00 81.44 72 PRO A O 1
ATOM 609 N N . LEU A 1 73 ? 1.759 -13.027 -5.909 1.00 82.69 73 LEU A N 1
ATOM 610 C CA . LEU A 1 73 ? 1.223 -11.814 -5.291 1.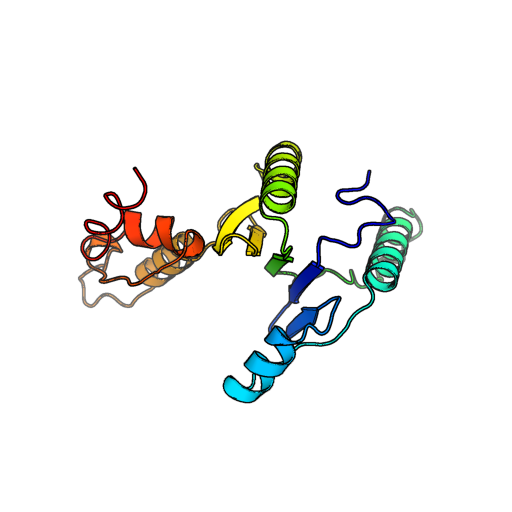00 82.69 73 LEU A CA 1
ATOM 611 C C . LEU A 1 73 ? -0.060 -12.057 -4.480 1.00 82.69 73 LEU A C 1
ATOM 613 O O . LEU A 1 73 ? -0.672 -11.088 -4.032 1.00 82.69 73 LEU A O 1
ATOM 617 N N . SER A 1 74 ? -0.484 -13.313 -4.280 1.00 84.25 74 SER A N 1
ATOM 618 C CA . SER A 1 74 ? -1.592 -13.608 -3.363 1.00 84.25 74 SER A CA 1
ATOM 619 C C . SER A 1 74 ? -1.315 -12.980 -1.994 1.00 84.25 74 SER A C 1
ATOM 621 O O . SER A 1 74 ? -0.164 -12.907 -1.565 1.00 84.25 74 SER A O 1
ATOM 623 N N . ASP A 1 75 ? -2.353 -12.530 -1.293 1.00 84.56 75 ASP A N 1
ATOM 624 C CA . ASP A 1 75 ? -2.246 -11.999 0.077 1.00 84.56 75 ASP A CA 1
ATOM 625 C C . ASP A 1 75 ? -1.417 -10.704 0.211 1.00 84.56 75 ASP A C 1
ATOM 627 O O . ASP A 1 75 ? -1.061 -10.305 1.323 1.00 84.56 75 ASP A O 1
ATOM 631 N N . ALA A 1 76 ? -1.060 -10.050 -0.902 1.00 88.38 76 ALA A N 1
ATOM 632 C CA . ALA A 1 76 ? -0.421 -8.740 -0.871 1.00 88.38 76 ALA A CA 1
ATOM 633 C C . ALA A 1 76 ? -1.438 -7.694 -0.391 1.00 88.38 76 ALA A C 1
ATOM 635 O O . ALA A 1 76 ? -2.406 -7.388 -1.085 1.00 88.38 76 ALA A O 1
ATOM 636 N N . ALA A 1 77 ? -1.209 -7.153 0.803 1.00 89.25 77 ALA A N 1
ATOM 637 C CA . ALA A 1 77 ? -2.113 -6.202 1.444 1.00 89.25 77 ALA A CA 1
ATOM 638 C C . ALA A 1 77 ? -1.745 -4.746 1.132 1.00 89.25 77 ALA A C 1
ATOM 640 O O . ALA A 1 77 ? -2.611 -3.872 1.135 1.00 89.25 77 ALA A O 1
ATOM 641 N N . LYS A 1 78 ? -0.462 -4.473 0.865 1.00 91.06 78 LYS A N 1
ATOM 642 C CA . LYS A 1 78 ? 0.034 -3.119 0.609 1.00 91.06 78 LYS A CA 1
ATOM 643 C C . LYS A 1 78 ? 1.264 -3.131 -0.289 1.00 91.06 78 LYS A C 1
ATOM 645 O O . LYS A 1 78 ? 2.158 -3.960 -0.117 1.00 91.06 78 LYS A O 1
ATOM 650 N N . LEU A 1 79 ? 1.323 -2.166 -1.199 1.00 92.06 79 LEU A N 1
ATOM 651 C CA . LEU A 1 79 ? 2.532 -1.782 -1.921 1.00 92.06 79 LEU A CA 1
ATOM 652 C C . LEU A 1 79 ? 3.047 -0.462 -1.351 1.00 92.06 79 LEU A C 1
ATOM 654 O O . LEU A 1 79 ? 2.262 0.415 -0.993 1.00 92.06 79 LEU A O 1
ATOM 658 N N . VAL A 1 80 ? 4.361 -0.321 -1.247 1.00 91.69 80 VAL A N 1
ATOM 659 C CA . VAL A 1 80 ? 5.015 0.924 -0.850 1.00 91.69 80 VAL A CA 1
ATOM 660 C C . VAL A 1 80 ? 6.090 1.240 -1.873 1.00 91.69 80 VAL A C 1
ATOM 662 O O . VAL A 1 80 ? 7.010 0.449 -2.072 1.00 91.69 80 VAL A O 1
ATOM 665 N N . PHE A 1 81 ? 5.946 2.39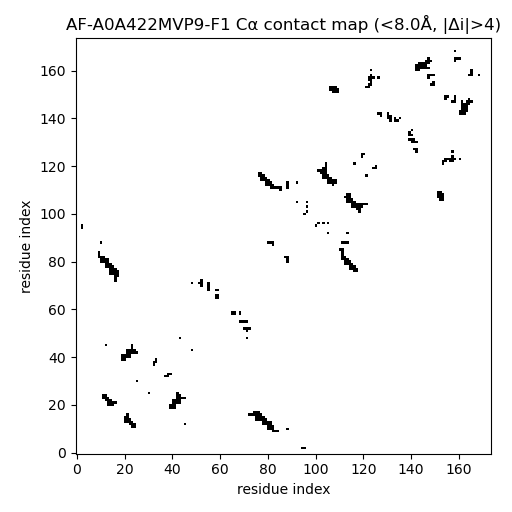2 -2.510 1.00 91.50 81 PHE A N 1
ATOM 666 C CA . PHE A 1 81 ? 6.918 2.954 -3.431 1.00 91.50 81 PHE A CA 1
ATOM 667 C C . PHE A 1 81 ? 7.727 4.006 -2.685 1.00 91.50 81 PHE A C 1
ATOM 669 O O . PHE A 1 81 ? 7.144 4.865 -2.021 1.00 91.50 81 PHE A O 1
ATOM 676 N N . MET A 1 82 ? 9.049 3.917 -2.766 1.00 89.69 82 MET A N 1
ATOM 677 C CA . MET A 1 82 ? 9.954 4.871 -2.137 1.00 89.69 82 MET A CA 1
ATOM 678 C C . MET A 1 82 ? 10.866 5.484 -3.183 1.00 89.69 82 MET A C 1
ATOM 680 O O . MET A 1 82 ? 11.345 4.771 -4.058 1.00 89.69 82 MET A O 1
ATOM 684 N N . SER A 1 83 ? 11.100 6.784 -3.088 1.00 88.81 83 SER A N 1
ATOM 685 C CA . SER A 1 83 ? 12.037 7.496 -3.950 1.00 88.81 83 SER A CA 1
ATOM 686 C C . SER A 1 83 ? 12.517 8.752 -3.242 1.00 88.81 83 SER A C 1
ATOM 688 O O . SER A 1 83 ? 11.717 9.440 -2.605 1.00 88.81 83 SER A O 1
ATOM 690 N N . ASP A 1 84 ? 13.803 9.063 -3.376 1.00 87.94 84 ASP A N 1
ATOM 691 C CA . ASP A 1 84 ? 14.353 10.337 -2.907 1.00 87.94 84 ASP A CA 1
ATOM 692 C C . ASP A 1 84 ? 13.892 11.510 -3.791 1.00 87.94 84 ASP A C 1
ATOM 694 O O . ASP A 1 84 ? 13.917 12.664 -3.359 1.00 87.94 84 ASP A O 1
ATOM 698 N N . ASP A 1 85 ? 13.396 11.219 -4.999 1.00 89.38 85 ASP A N 1
ATOM 699 C CA . ASP A 1 85 ? 12.741 12.191 -5.860 1.00 89.38 85 ASP A CA 1
ATOM 700 C C . ASP A 1 85 ? 11.235 12.280 -5.538 1.00 89.38 85 ASP A C 1
ATOM 702 O O . ASP A 1 85 ? 10.394 11.422 -5.853 1.00 89.38 85 ASP A O 1
ATOM 706 N N . THR A 1 86 ? 10.882 13.383 -4.880 1.00 87.56 86 THR A N 1
ATOM 707 C CA . THR A 1 86 ? 9.495 13.683 -4.515 1.00 87.56 86 THR A CA 1
ATOM 708 C C . THR A 1 86 ? 8.602 13.963 -5.727 1.00 87.56 86 THR A C 1
ATOM 710 O O . THR A 1 86 ? 7.419 13.617 -5.698 1.00 87.56 86 THR A O 1
ATOM 713 N N . GLU A 1 87 ? 9.130 14.552 -6.803 1.00 88.75 87 GLU A N 1
ATOM 714 C CA . GLU A 1 87 ? 8.367 14.824 -8.023 1.00 88.75 87 GLU A CA 1
ATOM 715 C C . GLU A 1 87 ? 8.058 13.518 -8.749 1.00 88.75 87 GLU A C 1
ATOM 717 O O . GLU A 1 87 ? 6.903 13.275 -9.121 1.00 88.75 87 GLU A O 1
ATOM 722 N N . ARG A 1 88 ? 9.046 12.625 -8.831 1.00 87.50 88 ARG A N 1
ATOM 723 C CA . ARG A 1 88 ? 8.873 11.281 -9.385 1.00 87.50 88 ARG A CA 1
ATOM 724 C C . ARG A 1 88 ? 7.814 10.481 -8.626 1.00 87.50 88 ARG A C 1
ATOM 726 O O . ARG A 1 88 ? 6.929 9.866 -9.227 1.00 87.50 88 ARG A O 1
ATOM 733 N N . SER A 1 89 ? 7.820 10.566 -7.296 1.00 89.50 89 SER A N 1
ATOM 734 C CA . SER A 1 89 ? 6.791 9.945 -6.450 1.00 89.50 89 SER A CA 1
ATOM 735 C C . SER A 1 89 ? 5.384 10.502 -6.717 1.00 89.50 89 SER A C 1
ATOM 737 O O . SER A 1 89 ? 4.401 9.754 -6.728 1.00 89.50 89 SER A O 1
ATOM 739 N N . ARG A 1 90 ? 5.264 11.813 -6.963 1.00 89.88 90 ARG A N 1
ATOM 740 C CA . ARG A 1 90 ? 3.991 12.470 -7.313 1.00 89.88 90 ARG A CA 1
ATOM 741 C C . ARG A 1 90 ? 3.513 12.114 -8.713 1.00 89.88 90 ARG A C 1
ATOM 743 O O . ARG A 1 90 ? 2.312 11.969 -8.932 1.00 89.88 90 ARG A O 1
ATOM 750 N N . GLU A 1 91 ? 4.419 11.966 -9.668 1.00 90.56 91 GLU A N 1
ATOM 751 C CA . GLU A 1 91 ? 4.077 11.461 -10.994 1.00 90.56 91 GLU A CA 1
ATOM 752 C C . GLU A 1 91 ? 3.502 10.044 -10.900 1.00 90.56 91 GLU A C 1
ATOM 754 O O . GLU A 1 91 ? 2.424 9.774 -11.441 1.00 90.56 91 GLU A O 1
ATOM 759 N N . LEU A 1 92 ? 4.157 9.169 -10.133 1.00 91.50 92 LEU A N 1
ATOM 760 C CA . LEU A 1 92 ? 3.680 7.811 -9.908 1.00 91.50 92 LEU A CA 1
ATOM 761 C C . LEU A 1 92 ? 2.288 7.787 -9.259 1.00 91.50 92 LEU A C 1
ATOM 763 O O . LEU A 1 92 ? 1.418 7.043 -9.716 1.00 91.50 92 LEU A O 1
ATOM 767 N N . GLU A 1 93 ? 2.044 8.625 -8.245 1.00 93.94 93 GLU A N 1
ATOM 768 C CA . GLU A 1 93 ? 0.714 8.799 -7.642 1.00 93.94 93 GLU A CA 1
ATOM 769 C C . GLU A 1 93 ? -0.343 9.089 -8.717 1.00 93.94 93 GLU A C 1
ATOM 771 O O . GLU A 1 93 ? -1.349 8.378 -8.801 1.00 93.94 93 GLU A O 1
ATOM 776 N N . ARG A 1 94 ? -0.103 10.081 -9.587 1.00 93.06 94 ARG A N 1
ATOM 777 C CA . ARG A 1 94 ? -1.045 10.462 -10.655 1.00 93.06 94 ARG A CA 1
ATOM 778 C C . ARG A 1 94 ? -1.319 9.299 -11.608 1.00 93.06 94 ARG A C 1
ATOM 780 O O . ARG A 1 94 ? -2.476 9.052 -11.954 1.00 93.06 94 ARG A O 1
ATOM 787 N N . VAL A 1 95 ? -0.283 8.556 -12.003 1.00 93.12 95 VAL A N 1
ATOM 788 C CA . VAL A 1 95 ? -0.413 7.389 -12.891 1.00 93.12 95 VAL A CA 1
ATOM 789 C C . VAL A 1 95 ? -1.253 6.288 -12.241 1.00 93.12 95 VAL A C 1
ATOM 791 O O . VAL A 1 95 ? -2.121 5.703 -12.902 1.00 93.12 95 VAL A O 1
ATOM 794 N N . ILE A 1 96 ? -1.025 5.999 -10.957 1.00 93.81 96 ILE A N 1
ATOM 795 C CA . ILE A 1 96 ? -1.776 4.964 -10.239 1.00 93.81 96 ILE A CA 1
ATOM 796 C C . ILE A 1 96 ? -3.225 5.399 -10.041 1.00 93.81 96 ILE A C 1
ATOM 798 O O . ILE A 1 96 ? -4.122 4.609 -10.327 1.00 93.81 96 ILE A O 1
ATOM 802 N N . VAL A 1 97 ? -3.482 6.641 -9.630 1.00 93.62 97 VAL A N 1
ATOM 803 C CA . VAL A 1 97 ? -4.848 7.165 -9.472 1.00 93.62 97 VAL A CA 1
ATOM 804 C C . VAL A 1 97 ? -5.613 7.09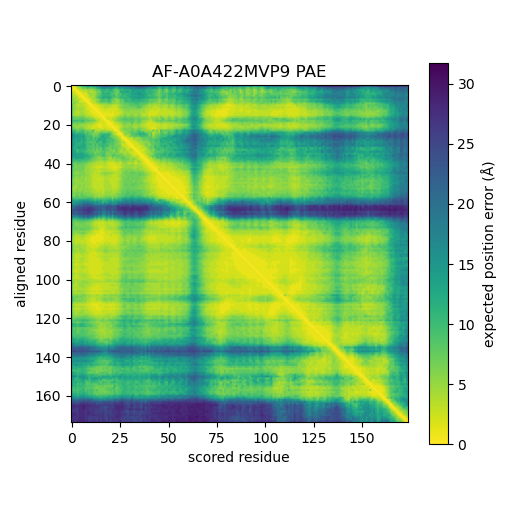1 -10.793 1.00 93.62 97 VAL A C 1
ATOM 806 O O . VAL A 1 97 ? -6.725 6.562 -10.823 1.00 93.62 97 VAL A O 1
ATOM 809 N N . ALA A 1 98 ? -5.008 7.528 -11.900 1.00 93.62 98 ALA A N 1
ATOM 810 C CA . ALA A 1 98 ? -5.650 7.506 -13.212 1.00 93.62 98 ALA A CA 1
ATOM 811 C C . ALA A 1 98 ? -6.028 6.084 -13.670 1.00 93.62 98 ALA A C 1
ATOM 813 O O . ALA A 1 98 ? -7.089 5.882 -14.261 1.00 93.62 98 ALA A O 1
ATOM 814 N N . LYS A 1 99 ? -5.182 5.083 -13.390 1.00 93.06 99 LYS A N 1
ATOM 815 C CA . LYS A 1 99 ? -5.384 3.695 -13.850 1.00 93.06 99 LYS A CA 1
ATOM 816 C C . LYS A 1 99 ? -6.164 2.819 -12.861 1.00 93.06 99 LYS A C 1
ATOM 818 O O . LYS A 1 99 ? -6.891 1.911 -13.272 1.00 93.06 99 LYS A O 1
ATOM 823 N N . TYR A 1 100 ? -5.990 3.046 -11.563 1.00 93.75 100 TYR A N 1
ATOM 824 C CA . TYR A 1 100 ? -6.415 2.140 -10.493 1.00 93.75 100 TYR A CA 1
ATOM 825 C C . TYR A 1 100 ? -7.207 2.820 -9.377 1.00 93.75 100 TYR A C 1
ATOM 827 O O . TYR A 1 100 ? -7.702 2.105 -8.514 1.00 93.75 100 TYR A O 1
ATOM 835 N N . GLY A 1 101 ? -7.438 4.137 -9.416 1.00 90.81 101 GLY A N 1
ATOM 836 C CA . GLY A 1 101 ? -8.075 4.883 -8.320 1.00 90.81 101 GLY A CA 1
ATOM 837 C C . GLY A 1 101 ? -9.467 4.387 -7.902 1.00 90.81 101 GLY A C 1
ATOM 838 O O . GLY A 1 101 ? -9.860 4.558 -6.758 1.00 90.81 101 GLY A O 1
ATOM 839 N N . LYS A 1 102 ? -10.200 3.686 -8.779 1.00 93.88 102 LYS A N 1
ATOM 840 C CA . LYS A 1 102 ? -11.477 3.027 -8.421 1.00 93.88 102 LYS A CA 1
ATOM 841 C C . LYS A 1 102 ? -11.318 1.740 -7.594 1.00 93.88 102 LYS A C 1
ATOM 843 O O . LYS A 1 102 ? -12.312 1.169 -7.167 1.00 93.88 102 LYS A O 1
ATOM 848 N N . ARG A 1 103 ? -10.094 1.233 -7.447 1.00 91.88 103 ARG A N 1
ATOM 849 C CA . ARG A 1 103 ? -9.754 -0.047 -6.801 1.00 91.88 103 ARG A CA 1
ATOM 850 C C . ARG A 1 103 ? -8.722 0.103 -5.688 1.00 91.88 103 ARG A C 1
ATOM 852 O O . ARG A 1 103 ? -8.504 -0.853 -4.948 1.00 91.88 103 ARG A O 1
ATOM 859 N N . THR A 1 104 ? -8.076 1.259 -5.587 1.00 93.00 104 THR A N 1
ATOM 860 C CA . THR A 1 104 ? -6.952 1.487 -4.681 1.00 93.00 104 THR A CA 1
ATOM 861 C C . THR A 1 104 ? -7.113 2.787 -3.915 1.00 93.00 104 THR A C 1
ATOM 863 O O . THR A 1 104 ? -7.532 3.790 -4.486 1.00 93.00 104 THR A O 1
ATOM 866 N N . GLU A 1 105 ? -6.676 2.785 -2.662 1.00 91.38 105 GLU A N 1
ATOM 867 C CA . GLU A 1 105 ? -6.419 3.991 -1.878 1.00 91.38 105 GLU A CA 1
ATOM 868 C C . GLU A 1 105 ? -4.915 4.248 -1.805 1.00 91.38 105 GLU A C 1
ATOM 870 O O . GLU A 1 105 ? -4.114 3.314 -1.704 1.00 91.38 105 GLU A O 1
ATOM 875 N N . LEU A 1 106 ? -4.534 5.524 -1.869 1.00 92.31 106 LEU A N 1
ATOM 876 C CA . LEU A 1 106 ? -3.147 5.973 -1.853 1.00 92.31 106 LEU A CA 1
ATOM 877 C C . LEU A 1 106 ? -2.941 6.973 -0.721 1.00 92.31 106 LEU A C 1
ATOM 879 O O . LEU A 1 106 ? -3.816 7.795 -0.451 1.00 92.31 106 LEU A O 1
ATOM 883 N N . ALA A 1 107 ? -1.789 6.904 -0.060 1.00 90.44 107 ALA A N 1
ATOM 884 C CA . ALA A 1 107 ? -1.400 7.888 0.939 1.00 90.44 107 ALA A CA 1
ATOM 885 C C . ALA A 1 107 ? 0.120 7.973 1.064 1.00 90.44 107 ALA A C 1
ATOM 887 O O . ALA A 1 107 ? 0.804 6.950 1.159 1.00 90.44 107 ALA A O 1
ATOM 888 N N . PHE A 1 108 ? 0.634 9.197 1.153 1.00 88.38 108 PHE A N 1
ATOM 889 C CA . PHE A 1 108 ? 2.019 9.437 1.530 1.00 88.38 108 PHE A CA 1
ATOM 890 C C . PHE A 1 108 ? 2.188 9.309 3.049 1.00 88.38 108 PHE A C 1
ATOM 892 O O . PHE A 1 108 ? 1.496 9.971 3.823 1.00 88.38 108 PHE A O 1
ATOM 899 N N . SER A 1 109 ? 3.105 8.453 3.500 1.00 83.12 109 SER A N 1
ATOM 900 C CA . SER A 1 109 ? 3.550 8.461 4.906 1.00 83.12 109 SER A CA 1
ATOM 901 C C . SER A 1 109 ? 4.683 9.457 5.155 1.00 83.12 109 SER A C 1
ATOM 903 O O . SER A 1 109 ? 4.867 9.887 6.285 1.00 83.12 109 SER A O 1
ATOM 905 N N . SER A 1 110 ? 5.406 9.840 4.105 1.00 83.06 110 SER A N 1
ATOM 906 C CA . SER A 1 110 ? 6.404 10.913 4.069 1.00 83.06 110 SER A CA 1
ATOM 907 C C . SER A 1 110 ? 6.530 11.409 2.622 1.00 83.06 110 SER A C 1
ATOM 909 O O . SER A 1 110 ? 5.945 10.807 1.722 1.00 83.06 110 SER A O 1
ATOM 911 N N . ALA A 1 111 ? 7.299 12.474 2.369 1.00 80.62 111 ALA A N 1
ATOM 912 C CA . ALA A 1 111 ? 7.489 13.008 1.014 1.00 80.62 111 ALA A CA 1
ATOM 913 C C . ALA A 1 111 ? 8.089 11.987 0.020 1.00 80.62 111 ALA A C 1
ATOM 915 O O . ALA A 1 111 ? 7.827 12.073 -1.175 1.00 80.62 111 ALA A O 1
ATOM 916 N N . CYS A 1 112 ? 8.838 11.006 0.529 1.00 83.81 112 CYS A N 1
ATOM 917 C CA . CYS A 1 112 ? 9.535 9.975 -0.236 1.00 83.81 112 CYS A CA 1
ATOM 918 C C . CYS A 1 112 ? 8.866 8.591 -0.170 1.00 83.81 112 CYS A C 1
ATOM 920 O O . CYS A 1 112 ? 9.467 7.614 -0.601 1.00 83.81 112 CYS A O 1
ATOM 922 N N . CYS A 1 113 ? 7.664 8.458 0.409 1.00 89.31 113 CYS A N 1
ATOM 923 C CA . CYS A 1 113 ? 7.062 7.148 0.684 1.00 89.31 113 CYS A CA 1
ATOM 924 C C . CYS A 1 113 ? 5.563 7.121 0.364 1.00 89.31 113 CYS A C 1
ATOM 926 O O . CYS A 1 113 ? 4.732 7.576 1.159 1.00 89.31 113 CYS A O 1
ATOM 928 N N . LEU A 1 114 ? 5.223 6.552 -0.796 1.00 93.31 114 LEU A N 1
ATOM 929 C CA . LEU A 1 114 ? 3.862 6.397 -1.306 1.00 93.31 114 LEU A CA 1
ATOM 930 C C . LEU A 1 114 ? 3.330 4.989 -1.021 1.00 93.31 114 LEU A C 1
ATOM 932 O O . LEU A 1 114 ? 3.758 4.003 -1.621 1.00 93.31 114 LEU A O 1
ATOM 936 N N . GLY A 1 115 ? 2.350 4.888 -0.126 1.00 93.06 115 GLY A N 1
ATOM 937 C CA . GLY A 1 115 ? 1.628 3.649 0.142 1.00 93.06 115 GLY A CA 1
ATOM 938 C C . GLY A 1 115 ? 0.404 3.489 -0.755 1.00 93.06 115 GLY A C 1
ATOM 939 O O . GLY A 1 115 ? -0.369 4.430 -0.918 1.00 93.06 115 GLY A O 1
ATOM 940 N N . VAL A 1 116 ? 0.194 2.278 -1.267 1.00 93.50 116 VAL A N 1
ATOM 941 C CA . VAL A 1 116 ? -0.969 1.886 -2.068 1.00 93.50 116 VAL A CA 1
ATOM 942 C C . VAL A 1 116 ? -1.600 0.640 -1.458 1.00 93.50 116 VAL A C 1
ATOM 944 O O . VAL A 1 116 ? -0.940 -0.389 -1.302 1.00 93.50 116 VAL A O 1
ATOM 947 N N . CYS A 1 117 ? -2.883 0.731 -1.131 1.00 92.31 117 CYS A N 1
ATOM 948 C CA . CYS A 1 117 ? -3.677 -0.361 -0.572 1.00 92.31 117 CYS A CA 1
ATOM 949 C C . CYS A 1 117 ? -4.928 -0.597 -1.434 1.00 92.31 117 CYS A C 1
ATOM 951 O O . CYS A 1 117 ? -5.319 0.289 -2.202 1.00 92.31 117 CYS A O 1
ATOM 953 N N . PRO A 1 118 ? -5.602 -1.753 -1.304 1.00 90.75 118 PRO A N 1
ATOM 954 C CA . PRO A 1 118 ? -6.965 -1.912 -1.797 1.00 90.75 118 PRO A CA 1
ATOM 955 C C . PRO A 1 118 ? -7.890 -0.807 -1.271 1.00 90.75 118 PRO A C 1
ATOM 957 O O . PRO A 1 118 ? -7.704 -0.301 -0.161 1.00 90.75 118 PRO A O 1
ATOM 960 N N . LEU A 1 119 ? -8.895 -0.440 -2.067 1.00 89.44 119 LEU A N 1
ATOM 961 C CA . LEU A 1 119 ? -9.954 0.474 -1.636 1.00 89.44 119 LEU A CA 1
ATOM 962 C C . LEU A 1 119 ? -10.580 -0.039 -0.330 1.00 89.44 119 LEU A C 1
ATOM 964 O O . LEU A 1 119 ? -10.895 -1.224 -0.229 1.00 89.44 119 LEU A O 1
ATOM 968 N N . GLY A 1 120 ? -10.747 0.832 0.664 1.00 84.94 120 GLY A N 1
ATOM 969 C CA . GLY A 1 120 ? -11.267 0.446 1.972 1.00 84.94 120 GLY A CA 1
ATOM 970 C C . GLY A 1 120 ? -10.206 0.063 3.011 1.00 84.94 120 GLY A C 1
ATOM 971 O O . GLY A 1 120 ? -10.520 0.092 4.193 1.00 84.94 120 GLY A O 1
ATOM 972 N N . ALA A 1 121 ? -8.962 -0.238 2.626 1.00 85.62 121 ALA A N 1
ATOM 973 C CA . ALA A 1 121 ? -7.970 -0.846 3.525 1.00 85.62 121 ALA A CA 1
ATOM 974 C C . ALA A 1 121 ? -7.038 0.148 4.259 1.00 85.62 121 ALA A C 1
ATOM 976 O O . ALA A 1 121 ? -6.024 -0.257 4.833 1.00 85.62 121 ALA A O 1
ATOM 977 N N . MET A 1 122 ? -7.328 1.453 4.238 1.00 81.25 122 MET A N 1
ATOM 978 C CA . MET A 1 122 ? -6.567 2.445 5.011 1.00 81.25 122 MET A CA 1
ATOM 979 C C . MET A 1 122 ? -6.971 2.477 6.494 1.00 81.25 122 MET A C 1
ATOM 981 O O . MET A 1 122 ? -8.076 2.085 6.873 1.00 81.25 122 MET A O 1
ATOM 985 N N . LYS A 1 123 ? -6.075 3.017 7.338 1.00 82.31 123 LYS A N 1
ATOM 986 C CA . LYS A 1 123 ? -6.200 3.045 8.810 1.00 82.31 123 LYS A CA 1
ATOM 987 C C . LYS A 1 123 ? -7.564 3.537 9.303 1.00 82.31 123 LYS A C 1
ATOM 989 O O . LYS A 1 123 ? -8.144 2.910 10.177 1.00 82.31 123 LYS A O 1
ATOM 994 N N . GLY A 1 124 ? -8.081 4.632 8.738 1.00 78.19 124 GLY A N 1
ATOM 995 C CA . GLY A 1 124 ? -9.353 5.218 9.177 1.00 78.19 124 GLY A CA 1
ATOM 996 C C . GLY A 1 124 ? -10.536 4.259 9.041 1.00 78.19 124 GLY A C 1
ATOM 997 O O . GLY A 1 124 ? -11.315 4.119 9.976 1.00 78.19 124 GLY A O 1
ATOM 998 N N . ASN A 1 125 ? -10.625 3.543 7.919 1.00 83.12 125 ASN A N 1
ATOM 999 C CA . ASN A 1 125 ? -11.706 2.587 7.686 1.00 83.12 125 ASN A CA 1
ATOM 1000 C C . ASN A 1 125 ? -11.554 1.349 8.581 1.00 83.12 125 ASN A C 1
ATOM 1002 O O . ASN A 1 125 ? -12.534 0.891 9.158 1.00 83.12 125 ASN A O 1
ATOM 1006 N N . ALA A 1 126 ? -10.322 0.859 8.759 1.00 85.25 126 ALA A N 1
ATOM 1007 C CA . ALA A 1 126 ? -10.046 -0.270 9.646 1.00 85.25 126 ALA A CA 1
ATOM 1008 C C . ALA A 1 126 ? -10.411 0.039 11.108 1.00 85.25 126 ALA A C 1
ATOM 1010 O O . ALA A 1 126 ? -11.024 -0.782 11.785 1.00 85.25 126 ALA A O 1
ATOM 1011 N N . VAL A 1 127 ? -10.075 1.239 11.596 1.00 84.31 127 VAL A N 1
ATOM 1012 C CA . VAL A 1 127 ? -10.442 1.673 12.952 1.00 84.31 127 VAL A CA 1
ATOM 1013 C C . VAL A 1 127 ? -11.954 1.857 13.072 1.00 84.31 127 VAL A C 1
ATOM 1015 O O . VAL A 1 127 ? -12.531 1.427 14.064 1.00 84.31 127 VAL A O 1
ATOM 1018 N N . GLN A 1 128 ? -12.612 2.438 12.066 1.00 84.44 128 GLN A N 1
ATOM 1019 C CA . GLN A 1 128 ? -14.069 2.588 12.061 1.00 84.44 128 GLN A CA 1
ATOM 1020 C C . GLN A 1 128 ? -14.788 1.232 12.146 1.00 84.44 128 GLN A C 1
ATOM 1022 O O . GLN A 1 128 ? -15.748 1.094 12.902 1.00 84.44 128 GLN A O 1
ATOM 1027 N N . GLU A 1 129 ? -14.315 0.230 11.402 1.00 87.00 129 GLU A N 1
ATOM 1028 C CA . GLU A 1 129 ? -14.851 -1.130 11.457 1.00 87.00 129 GLU A CA 1
ATOM 1029 C C . GLU A 1 129 ? -14.615 -1.777 12.828 1.00 87.00 129 GLU A C 1
ATOM 1031 O O . GLU A 1 129 ? -15.548 -2.327 13.410 1.00 87.00 129 GLU A O 1
ATOM 1036 N N . LEU A 1 130 ? -13.400 -1.657 13.377 1.00 86.31 130 LEU A N 1
ATOM 1037 C CA . LEU A 1 130 ? -13.063 -2.189 14.699 1.00 86.31 130 LEU A CA 1
ATOM 1038 C C . LEU A 1 130 ? -13.939 -1.581 15.799 1.00 86.31 130 LEU A C 1
ATOM 1040 O O . LEU A 1 130 ? -14.465 -2.318 16.626 1.00 86.31 130 LEU A O 1
ATOM 1044 N N . VAL A 1 131 ? -14.118 -0.257 15.793 1.00 85.56 131 VAL A N 1
ATOM 1045 C CA . VAL A 1 131 ? -14.959 0.451 16.770 1.00 85.56 131 VAL A CA 1
ATOM 1046 C C . VAL A 1 131 ? -16.397 -0.068 16.730 1.00 85.56 131 VAL A C 1
ATOM 1048 O O . VAL A 1 131 ? -16.984 -0.317 17.779 1.00 85.56 131 VAL A O 1
ATOM 1051 N N . GLY A 1 132 ? -16.935 -0.334 15.536 1.00 83.19 132 GLY A N 1
ATOM 1052 C CA . GLY A 1 132 ? -18.266 -0.924 15.377 1.00 83.19 132 GLY A CA 1
ATOM 1053 C C . GLY A 1 132 ? -18.403 -2.358 15.909 1.00 83.19 132 GLY A C 1
ATOM 1054 O O . GLY A 1 132 ? -19.524 -2.794 16.166 1.00 83.19 132 GLY A O 1
ATOM 1055 N N . GLN A 1 133 ? -17.294 -3.084 16.085 1.00 85.81 133 GLN A N 1
ATOM 1056 C CA . GLN A 1 133 ? -17.264 -4.450 16.625 1.00 85.81 133 GLN A CA 1
ATOM 1057 C C . GLN A 1 133 ? -17.001 -4.505 18.136 1.00 85.81 133 GLN A C 1
ATOM 1059 O O . GLN A 1 133 ? -17.053 -5.591 18.720 1.00 85.81 133 GLN A O 1
ATOM 1064 N N . LEU A 1 134 ? -16.695 -3.375 18.782 1.00 84.12 134 LEU A N 1
ATOM 1065 C CA . LEU A 1 134 ? -16.415 -3.364 20.214 1.00 84.12 134 LEU A CA 1
ATOM 1066 C C . LEU A 1 134 ? -17.668 -3.756 21.016 1.00 84.12 134 LEU A C 1
ATOM 1068 O O . LEU A 1 134 ? -18.770 -3.302 20.693 1.00 84.12 134 LEU A O 1
ATOM 1072 N N . PRO A 1 135 ? -17.520 -4.576 22.076 1.00 76.75 135 PRO A N 1
ATOM 1073 C CA . PRO A 1 135 ? -18.614 -4.865 22.990 1.00 76.75 135 PRO A CA 1
ATOM 1074 C C . PRO A 1 135 ? -19.160 -3.563 23.571 1.00 76.75 135 PRO A C 1
ATOM 1076 O O . PRO A 1 135 ? -18.406 -2.742 24.091 1.00 76.75 135 PRO A O 1
ATOM 1079 N N . SER A 1 136 ? -20.471 -3.384 23.479 1.00 70.12 136 SER A N 1
ATOM 1080 C CA . SER A 1 136 ? -21.167 -2.258 24.078 1.00 70.12 136 SER A CA 1
ATOM 1081 C C . SER A 1 136 ? -21.990 -2.758 25.256 1.00 70.12 136 SER A C 1
ATOM 1083 O O . SER A 1 136 ? -22.910 -3.557 25.084 1.00 70.12 136 SER A O 1
ATOM 1085 N N . ASP A 1 137 ? -21.718 -2.248 26.459 1.00 74.75 137 ASP A N 1
ATOM 1086 C CA . ASP A 1 137 ? -22.556 -2.460 27.652 1.00 74.75 137 ASP A CA 1
ATOM 1087 C C . ASP A 1 137 ? -23.871 -1.648 27.552 1.00 74.75 137 ASP A C 1
ATOM 1089 O O . ASP A 1 137 ? -24.315 -0.999 28.496 1.00 74.75 137 ASP A O 1
ATOM 1093 N N . GLY A 1 138 ? -24.478 -1.619 26.361 1.00 69.56 138 GLY A N 1
ATOM 1094 C CA . GLY A 1 138 ? -25.606 -0.762 25.997 1.00 69.56 138 GLY A CA 1
ATOM 1095 C C . GLY A 1 138 ? -25.222 0.605 25.415 1.00 69.56 138 GLY A C 1
ATOM 1096 O O . GLY A 1 138 ? -26.114 1.346 25.008 1.00 69.56 138 GLY A O 1
ATOM 1097 N N . VAL A 1 139 ? -23.928 0.934 25.322 1.00 71.50 139 VAL A N 1
ATOM 1098 C CA . VAL A 1 139 ? -23.429 2.181 24.710 1.00 71.50 139 VAL A CA 1
ATOM 1099 C C . VAL A 1 139 ? -22.541 1.847 23.518 1.00 71.50 139 VAL A C 1
ATOM 1101 O O . VAL A 1 139 ? -21.446 1.314 23.678 1.00 71.50 139 VAL A O 1
ATOM 1104 N N . GLN A 1 140 ? -23.031 2.118 22.310 1.00 78.25 140 GLN A N 1
ATOM 1105 C CA . GLN A 1 140 ? -22.253 1.927 21.091 1.00 78.25 140 GLN A CA 1
ATOM 1106 C C . GLN A 1 140 ? -21.191 3.022 20.988 1.00 78.25 140 GLN A C 1
ATOM 1108 O O . GLN A 1 140 ? -21.535 4.188 20.820 1.00 78.25 140 GLN A O 1
ATOM 1113 N N . VAL A 1 141 ? -19.917 2.634 21.064 1.00 79.19 141 VAL A N 1
ATOM 1114 C CA . VAL A 1 141 ? -18.799 3.556 20.842 1.00 79.19 141 VAL A CA 1
ATOM 1115 C C . VAL A 1 141 ? -18.768 3.932 19.368 1.00 79.19 141 VAL A C 1
ATOM 1117 O O . VAL A 1 141 ? -18.833 3.064 18.494 1.00 79.19 141 VAL A O 1
ATOM 1120 N N . VAL A 1 142 ? -18.654 5.225 19.084 1.00 80.44 142 VAL A N 1
ATOM 1121 C CA . VAL A 1 142 ? -18.448 5.732 17.723 1.00 80.44 142 VAL A CA 1
ATOM 1122 C C . VAL A 1 142 ? -17.072 6.373 17.591 1.00 80.44 142 VAL A C 1
ATOM 1124 O O . VAL A 1 142 ? -16.478 6.828 18.565 1.00 80.44 142 VAL A O 1
ATOM 1127 N N . LEU A 1 143 ? -16.545 6.434 16.365 1.00 79.88 143 LEU A N 1
ATOM 1128 C CA . LEU A 1 143 ? -15.204 6.979 16.120 1.00 79.88 143 LEU A CA 1
ATOM 1129 C C . LEU A 1 143 ? -15.069 8.443 16.580 1.00 79.88 143 LEU A C 1
ATOM 1131 O O . LEU A 1 143 ? -13.995 8.850 17.008 1.00 79.88 143 LEU A O 1
ATOM 1135 N N . ALA A 1 144 ? -16.172 9.199 16.584 1.00 80.69 144 ALA A N 1
ATOM 1136 C CA . ALA A 1 144 ? -16.225 10.560 17.110 1.00 80.69 144 ALA A CA 1
ATOM 1137 C C . ALA A 1 144 ? -15.921 10.652 18.621 1.00 80.69 144 ALA A C 1
ATOM 1139 O O . ALA A 1 144 ? -15.489 11.696 19.088 1.00 80.69 144 ALA A O 1
ATOM 1140 N N . GLU A 1 145 ? -16.092 9.574 19.383 1.00 79.75 145 GLU A N 1
ATOM 1141 C CA . GLU A 1 145 ? -15.777 9.519 20.820 1.00 79.75 145 GLU A CA 1
ATOM 1142 C C . GLU A 1 145 ? -14.360 8.990 21.086 1.00 79.75 145 GLU A C 1
ATOM 1144 O O . GLU A 1 145 ? -13.924 8.881 22.231 1.00 79.75 145 GLU A O 1
ATOM 1149 N N . CYS A 1 146 ? -13.624 8.641 20.028 1.00 80.62 146 CYS A N 1
ATOM 1150 C CA . CYS A 1 146 ? -12.264 8.141 20.130 1.00 80.62 146 CYS A CA 1
ATOM 1151 C C . CYS A 1 146 ? -11.256 9.294 20.078 1.00 80.62 146 CYS A C 1
ATOM 1153 O O . CYS A 1 146 ? -11.384 10.219 19.276 1.00 80.62 146 CYS A O 1
ATOM 1155 N N . ILE A 1 147 ? -10.194 9.177 20.876 1.00 82.00 147 ILE A N 1
ATOM 1156 C CA . ILE A 1 147 ? -8.997 10.011 20.749 1.00 82.00 147 ILE A CA 1
ATOM 1157 C C . ILE A 1 147 ? -8.037 9.297 19.799 1.00 82.00 147 ILE A C 1
ATOM 1159 O O . ILE A 1 147 ? -7.673 8.141 20.031 1.00 82.00 147 ILE A O 1
ATOM 1163 N N . VAL A 1 148 ? -7.623 9.973 18.728 1.00 79.56 148 VAL A N 1
ATOM 1164 C CA . VAL A 1 148 ? -6.729 9.395 17.716 1.00 79.56 148 VAL A CA 1
ATOM 1165 C C . VAL A 1 148 ? -5.474 10.244 17.536 1.00 79.56 148 VAL A C 1
ATOM 1167 O O . VAL A 1 148 ? -5.515 11.471 17.591 1.00 79.56 148 VAL A O 1
ATOM 1170 N N . PHE A 1 149 ? -4.346 9.580 17.284 1.00 79.94 149 PHE A N 1
ATOM 1171 C CA . PHE A 1 149 ? -3.052 10.222 17.051 1.00 79.94 149 PHE A CA 1
ATOM 1172 C C . PHE A 1 149 ? -2.499 9.826 15.680 1.00 79.94 149 PHE A C 1
ATOM 1174 O O . PHE A 1 149 ? -2.608 8.671 15.261 1.00 79.94 149 PHE A O 1
ATOM 1181 N N . GLY A 1 150 ? -1.879 10.777 14.985 1.00 74.19 150 GLY A N 1
ATOM 1182 C CA . GLY A 1 150 ? -1.233 10.558 13.696 1.00 74.19 150 GLY A CA 1
ATOM 1183 C C . GLY A 1 150 ? -0.419 11.773 13.268 1.00 74.19 150 GLY A C 1
ATOM 1184 O O . GLY A 1 150 ? -0.654 12.875 13.746 1.00 74.19 150 GLY A O 1
ATOM 1185 N N . ASP A 1 151 ? 0.546 11.547 12.389 1.00 75.94 151 ASP A N 1
ATOM 1186 C CA . ASP A 1 151 ? 1.535 12.525 11.926 1.00 75.94 151 ASP A CA 1
ATOM 1187 C C . ASP A 1 151 ? 1.644 12.591 10.390 1.00 75.94 151 ASP A C 1
ATOM 1189 O O . ASP A 1 151 ? 2.015 13.623 9.838 1.00 75.94 151 ASP A O 1
ATOM 1193 N N . GLY A 1 152 ? 1.287 11.509 9.690 1.00 71.19 152 GLY A N 1
ATOM 1194 C CA . GLY A 1 152 ? 1.319 11.409 8.226 1.00 71.19 152 GLY A CA 1
ATOM 1195 C C . GLY A 1 152 ? -0.056 11.425 7.545 1.00 71.19 152 GLY A C 1
ATOM 1196 O O . GLY A 1 152 ? -1.097 11.191 8.167 1.00 71.19 152 GLY A O 1
ATOM 1197 N N . MET A 1 153 ? -0.074 11.610 6.214 1.00 75.19 153 MET A N 1
ATOM 1198 C CA . MET A 1 153 ? -1.326 11.626 5.429 1.00 75.19 153 MET A CA 1
ATOM 1199 C C . MET A 1 153 ? -2.078 10.287 5.486 1.00 75.19 153 MET A C 1
ATOM 1201 O O . MET A 1 153 ? -3.296 10.247 5.333 1.00 75.19 153 MET A O 1
ATOM 1205 N N . ASN A 1 154 ? -1.380 9.185 5.770 1.00 74.31 154 ASN A N 1
ATOM 1206 C CA . ASN A 1 154 ? -1.985 7.872 6.013 1.00 74.31 154 ASN A CA 1
ATOM 1207 C C . ASN A 1 154 ? -2.855 7.807 7.290 1.00 74.31 154 ASN A C 1
ATOM 1209 O O . ASN A 1 154 ? -3.579 6.829 7.478 1.00 74.31 154 ASN A O 1
ATOM 1213 N N . GLY A 1 155 ? -2.776 8.813 8.166 1.00 72.75 155 GLY A N 1
ATOM 1214 C CA . GLY A 1 155 ? -3.639 9.005 9.331 1.00 72.75 155 GLY A CA 1
ATOM 1215 C C . GLY A 1 155 ? -4.728 10.060 9.126 1.00 72.75 155 GLY A C 1
ATOM 1216 O O . GLY A 1 155 ? -5.623 10.154 9.959 1.00 72.75 155 GLY A O 1
ATOM 1217 N N . LEU A 1 156 ? -4.707 10.815 8.019 1.00 75.69 156 LEU A N 1
ATOM 1218 C CA . LEU A 1 156 ? -5.581 11.977 7.820 1.00 75.69 156 LEU A CA 1
ATOM 1219 C C . LEU A 1 156 ? -7.065 11.618 7.919 1.00 75.69 156 LEU A C 1
ATOM 1221 O O . LEU A 1 156 ? -7.811 12.280 8.629 1.00 75.69 156 LEU A O 1
ATOM 1225 N N . ARG A 1 157 ? -7.491 10.532 7.268 1.00 75.75 157 ARG A N 1
ATOM 1226 C CA . ARG A 1 157 ? -8.893 10.097 7.325 1.00 75.75 157 ARG A CA 1
ATOM 1227 C C . ARG A 1 157 ? -9.319 9.670 8.729 1.00 75.7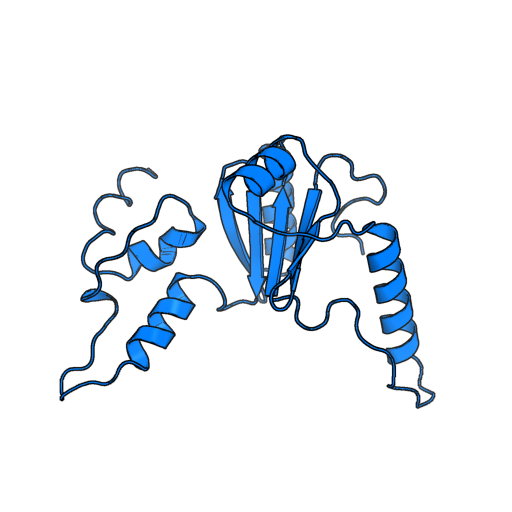5 157 ARG A C 1
ATOM 1229 O O . ARG A 1 157 ? -10.447 9.919 9.118 1.00 75.75 157 ARG A O 1
ATOM 1236 N N . MET A 1 158 ? -8.424 9.052 9.498 1.00 80.06 158 MET A N 1
ATOM 1237 C CA . MET A 1 158 ? -8.696 8.699 10.895 1.00 80.06 158 MET A CA 1
ATOM 1238 C C . MET A 1 158 ? -8.841 9.962 11.753 1.00 80.06 158 MET A C 1
ATOM 1240 O O . MET A 1 158 ? -9.795 10.068 12.512 1.00 80.06 158 MET A O 1
ATOM 1244 N N . LEU A 1 159 ? -7.942 10.936 11.567 1.00 78.75 159 LEU A N 1
ATOM 1245 C CA . LEU A 1 159 ? -7.985 12.239 12.239 1.00 78.75 159 LEU A CA 1
ATOM 1246 C C . LEU A 1 159 ? -9.255 13.031 11.892 1.00 78.75 159 LEU A C 1
ATOM 1248 O O . LEU A 1 159 ? -9.812 13.684 12.761 1.00 78.75 159 LEU A O 1
ATOM 1252 N N . GLN A 1 160 ? -9.731 12.953 10.646 1.00 78.25 160 GLN A N 1
ATOM 1253 C CA . GLN A 1 160 ? -10.962 13.615 10.194 1.00 78.25 160 GLN A CA 1
ATOM 1254 C C . GLN A 1 160 ? -12.244 12.989 10.758 1.00 78.25 160 GLN A C 1
ATOM 1256 O O . GLN A 1 160 ? -13.262 13.669 10.835 1.00 78.25 160 GLN A O 1
ATOM 1261 N N . LEU A 1 161 ? -12.222 11.696 11.086 1.00 75.00 161 LEU A N 1
ATOM 1262 C CA . LEU A 1 161 ? -13.401 10.969 11.565 1.00 75.00 161 LEU A CA 1
ATOM 1263 C C . LEU A 1 161 ? -13.533 10.961 13.098 1.00 75.00 161 LEU A C 1
ATOM 1265 O O . LEU A 1 161 ? -14.596 10.603 13.606 1.00 75.00 161 LEU A O 1
ATOM 1269 N N . ALA A 1 162 ? -12.472 11.311 13.825 1.00 78.12 162 ALA A N 1
ATOM 1270 C CA . ALA A 1 162 ? -12.456 11.350 15.284 1.00 78.12 162 ALA A CA 1
ATOM 1271 C C . ALA A 1 162 ? -12.864 12.724 15.833 1.00 78.12 162 ALA A C 1
ATOM 1273 O O . ALA A 1 162 ? -12.613 13.745 15.195 1.00 78.12 162 ALA A O 1
ATOM 1274 N N . GLY A 1 163 ? -13.475 12.753 17.023 1.00 60.53 163 GLY A N 1
ATOM 1275 C CA . GLY A 1 163 ? -13.956 13.997 17.635 1.00 60.53 163 GLY A CA 1
ATOM 1276 C C . GLY A 1 163 ? -12.846 14.836 18.261 1.00 60.53 163 GLY A C 1
ATOM 1277 O O . GLY A 1 163 ? -12.841 16.048 18.081 1.00 60.53 163 GLY A O 1
ATOM 1278 N N . GLU A 1 164 ? -11.861 14.214 18.921 1.00 58.06 164 GLU A N 1
ATOM 1279 C CA . GLU A 1 164 ? -10.691 14.914 19.472 1.00 58.06 164 GLU A CA 1
ATOM 1280 C C . GLU A 1 164 ? -9.369 14.388 18.882 1.00 58.06 164 GLU A C 1
ATOM 1282 O O . GLU A 1 164 ? -9.117 13.183 18.814 1.00 58.06 164 GLU A O 1
ATOM 1287 N N . GLY A 1 165 ? -8.516 15.319 18.431 1.00 50.31 165 GLY A N 1
ATOM 1288 C CA . GLY A 1 165 ? -7.260 15.058 17.705 1.00 50.31 165 GLY A CA 1
ATOM 1289 C C . GLY A 1 165 ? -7.252 15.568 16.254 1.00 50.31 165 GLY A C 1
ATOM 1290 O O . GLY A 1 165 ? -6.187 15.894 15.728 1.00 50.31 165 GLY A O 1
ATOM 1291 N N . GLY A 1 166 ? -8.428 15.726 15.631 1.00 49.34 166 GLY A N 1
ATOM 1292 C CA . GLY A 1 166 ? -8.587 16.246 14.263 1.00 49.34 166 GLY A CA 1
ATOM 1293 C C . GLY A 1 166 ? -8.424 17.767 14.125 1.00 49.34 166 GLY A C 1
ATOM 1294 O O . GLY A 1 166 ? -7.814 18.236 13.163 1.00 49.34 166 GLY A O 1
ATOM 1295 N N . GLU A 1 167 ? -8.889 18.544 15.113 1.00 44.44 167 GLU A N 1
ATOM 1296 C CA . GLU A 1 167 ? -8.950 20.018 15.036 1.00 44.44 167 GLU A CA 1
ATOM 1297 C C . GLU A 1 167 ? -7.583 20.715 14.938 1.00 44.44 167 GLU A C 1
ATOM 1299 O O . GLU A 1 167 ? -7.491 21.839 14.445 1.00 44.44 167 GLU A O 1
ATOM 1304 N N . LYS A 1 168 ? -6.490 20.067 15.366 1.00 43.66 168 LYS A N 1
ATOM 1305 C CA . LYS A 1 168 ? -5.144 20.658 15.265 1.00 43.66 168 LYS A CA 1
ATOM 1306 C C . LYS A 1 168 ? -4.450 20.403 13.925 1.00 43.66 168 LYS A C 1
ATOM 1308 O O . LYS A 1 168 ? -3.507 21.123 13.616 1.00 43.66 168 LYS A O 1
ATOM 1313 N N . PHE A 1 169 ? -4.900 19.437 13.118 1.00 44.03 169 PHE A N 1
ATOM 1314 C CA . PHE A 1 169 ? -4.227 19.072 11.860 1.00 44.03 169 PHE A CA 1
ATOM 1315 C C . PHE A 1 169 ? -4.797 19.766 10.620 1.00 44.03 169 PHE A C 1
ATOM 1317 O O . PHE A 1 169 ? -4.054 20.013 9.671 1.00 44.03 169 PHE A O 1
ATOM 1324 N N . THR A 1 170 ? -6.079 20.142 10.618 1.00 44.84 170 THR A N 1
ATOM 1325 C CA . THR A 1 170 ? -6.698 20.834 9.471 1.00 44.84 170 THR A CA 1
ATOM 1326 C C . THR A 1 170 ? -6.095 22.216 9.202 1.00 44.84 170 THR A C 1
ATOM 1328 O O . THR A 1 170 ? -6.113 22.662 8.061 1.00 44.84 170 THR A O 1
ATOM 1331 N N . ASN A 1 171 ? -5.489 22.853 10.210 1.00 40.94 171 ASN A N 1
ATOM 1332 C CA . ASN A 1 171 ? -4.842 24.166 10.087 1.00 40.94 171 ASN A CA 1
ATOM 1333 C C . ASN A 1 171 ? -3.353 24.114 9.684 1.00 40.94 171 ASN A C 1
ATOM 1335 O O . ASN A 1 171 ? -2.751 25.164 9.492 1.00 40.94 171 ASN A O 1
ATOM 1339 N N . PHE A 1 172 ? -2.743 22.928 9.570 1.00 40.12 172 P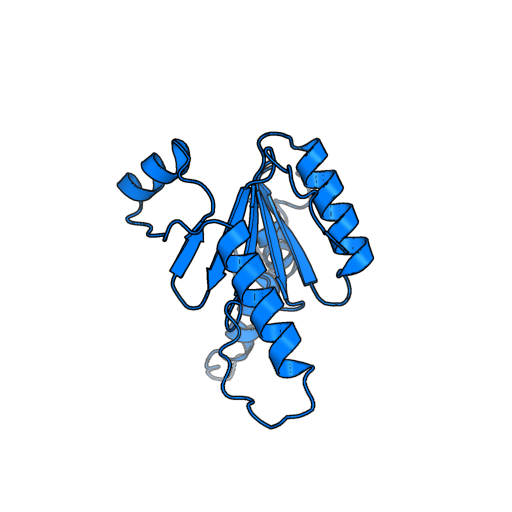HE A N 1
ATOM 1340 C CA . PHE A 1 172 ? -1.327 22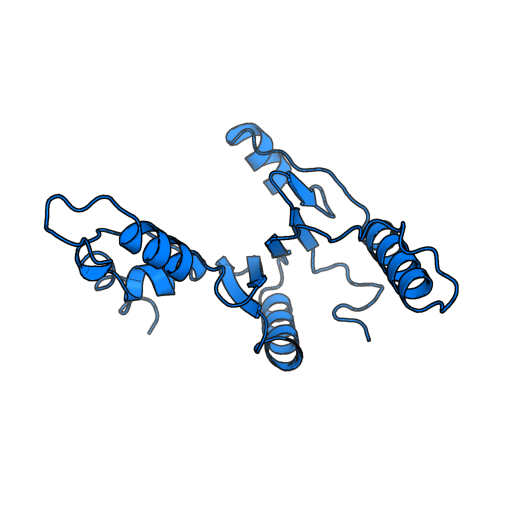.774 9.183 1.00 40.12 172 PHE A CA 1
ATOM 1341 C C . PHE A 1 172 ? -1.125 22.363 7.716 1.00 40.12 172 PHE A C 1
ATOM 1343 O O . PHE A 1 172 ? 0.013 22.245 7.267 1.00 40.12 172 PHE A O 1
ATOM 1350 N N . LEU A 1 173 ? -2.212 22.133 6.974 1.00 40.66 173 LEU A N 1
ATOM 1351 C CA . LEU A 1 173 ? -2.187 21.688 5.574 1.00 40.66 173 LEU A CA 1
ATOM 1352 C C . LEU A 1 173 ? -2.791 22.712 4.593 1.00 40.66 173 LEU A C 1
ATOM 1354 O O . LEU A 1 173 ? -3.018 22.364 3.434 1.00 40.66 173 LEU A O 1
ATOM 1358 N N . SER A 1 174 ? -3.061 23.943 5.050 1.00 36.22 174 SER A N 1
ATOM 1359 C CA . SER A 1 174 ? -3.459 25.086 4.211 1.00 36.22 174 SER A CA 1
ATOM 1360 C C . SER A 1 174 ? -2.256 25.883 3.728 1.00 36.22 174 SER A C 1
ATOM 1362 O O . SER A 1 1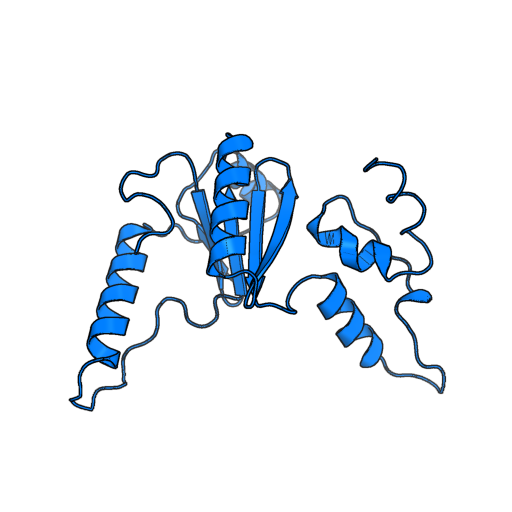74 ? -1.440 26.240 4.609 1.00 36.22 174 SER A O 1
#

Secondary structure (DSSP, 8-state):
--SS-TT--S-EEEEEETTEEEES---HHHHHHHHHH---EEE--HHHHHHHHHHHHHHHTSSSS------TTTTEEEEEEE-S-HHHHHHHHHHHHHHHTTTEEEEEEETTEEEEEETT-SHHHHHHHHHHHS--SS----GGGSB----SGGGHHHHHHSSBSSTTTTTS--

pLDDT: mean 78.11, std 13.27, range [36.22, 93.94]

Nearest PDB structures (foldseek):
  3pgv-assembly3_C  TM=8.805E-01  e=1.493E-10  Klebsiella pneumoniae subsp. pneumoniae MGH 78578
  3pgv-assembly4_D  TM=8.686E-01  e=2.052E-10  Klebsiella pneumoniae subsp. pneumoniae MGH 78578
  3pgv-assembly1_A  TM=8.518E-01  e=3.007E-10  Klebsiella pneumoniae subsp. pneumoniae MGH 78578
  3l7y-assembly1_A  TM=7.210E-01  e=3.020E-04  Streptococcus mutans UA159
  3hyj-assembly1_A  TM=5.783E-01  e=2.398E+00  Thermotoga maritima

Sequence (174 aa):
MELLPADEEEIYVNIYRGDKWRSWFDGKDELGQRRLSGFRYNLVRLCDLVAQYRRYVEREGSYAGDRSGHNPLSDAAKLVFMSDDTERSRELERVIVAKYGKRTELAFSSACCLGVCPLGAMKGNAVQELVGQLPSDGVQVVLAECIVFGDGMNGLRMLQLAGEGGEKFTNFLS

Solvent-accessible surface area (backbone atoms only — not comparable to full-atom values): 10153 Å² total; per-residue (Å²): 139,74,96,61,65,98,81,64,83,64,67,46,52,31,38,37,34,87,92,41,38,38,25,48,69,88,48,77,64,56,56,50,46,26,72,75,71,68,58,68,68,42,82,40,61,62,68,59,54,51,51,53,41,52,55,38,53,57,45,73,72,43,92,73,84,66,81,79,68,75,60,81,67,60,67,56,61,33,40,36,42,34,23,94,48,46,66,61,50,51,52,50,50,52,55,46,45,76,76,39,43,95,54,34,40,77,32,38,64,46,80,42,32,43,36,38,26,47,57,73,68,50,58,34,50,51,50,50,54,51,44,70,68,52,90,47,98,86,54,82,62,50,53,48,80,35,79,53,87,74,90,34,58,53,32,44,63,34,28,69,55,21,60,46,61,24,81,74,52,70,74,74,77,113

Organism: Trypanosoma rangeli (NCBI:txid5698)